Protein AF-G3IQ16-F1 (afdb_monomer_lite)

Sequence (68 aa):
MPADREYDWTEGIDEDMIVTQSQTNFICPITQLEMKKPVKNKVCGHTYEEDAIVRMIESKHKRKKKAW

InterPro domains:
  IPR004181 Zinc finger, MIZ-type [PF11789] (15-63)
  IPR004181 Zinc finger, MIZ-type [PS51044] (13-68)
  IPR004181 Zinc finger, MIZ-type [cd16651] (26-65)
  IPR013083 Zinc finger, RING/FYVE/PHD-type [G3DSA:3.30.40.10] (19-67)
  IPR026846 E3 SUMO-protein ligase Nse2 (Mms21) [PTHR21330] (13-62)

Foldseek 3Di:
DDDPDPPPPPVPDPDDDDDPDDPPPQAAPQPRDGAPAWDADPPPGDTHRPVRVVVVVVVVVVVVVVVD

Secondary structure (DSSP, 8-state):
--------S-TTSSS-----------B-TTT-SB-SSEEE-TTT--EEEHHHHHHHHHHHHHHHHH--

Organism: Cricetulus griseus (NCBI:txid10029)

pLDDT: mean 79.71, std 16.38, range [45.91, 96.25]

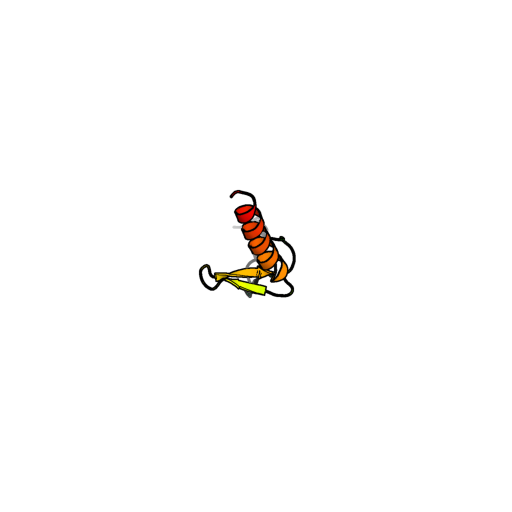Radius of gyration: 25.97 Å; chains: 1; bounding box: 34×20×88 Å

Structure (mmCIF, N/CA/C/O backbone):
data_AF-G3IQ16-F1
#
_entry.id   AF-G3IQ16-F1
#
loop_
_atom_site.group_PDB
_atom_site.id
_atom_site.type_symbol
_atom_site.label_atom_id
_atom_site.label_alt_id
_atom_site.label_comp_id
_atom_site.label_asym_id
_atom_site.label_entity_id
_atom_site.label_seq_id
_atom_site.pdbx_PDB_ins_code
_atom_site.Cartn_x
_atom_site.Cartn_y
_atom_site.Cartn_z
_atom_site.occupancy
_atom_site.B_iso_or_equiv
_atom_site.auth_seq_id
_atom_site.auth_comp_id
_atom_site.auth_asym_id
_atom_site.auth_atom_id
_atom_site.pdbx_PDB_model_num
ATOM 1 N N . MET A 1 1 ? 4.895 5.137 -67.875 1.00 46.94 1 MET A N 1
ATOM 2 C CA . MET A 1 1 ? 6.055 4.547 -67.169 1.00 46.94 1 MET A CA 1
ATOM 3 C C . MET A 1 1 ? 6.812 5.696 -66.513 1.00 46.94 1 MET A C 1
ATOM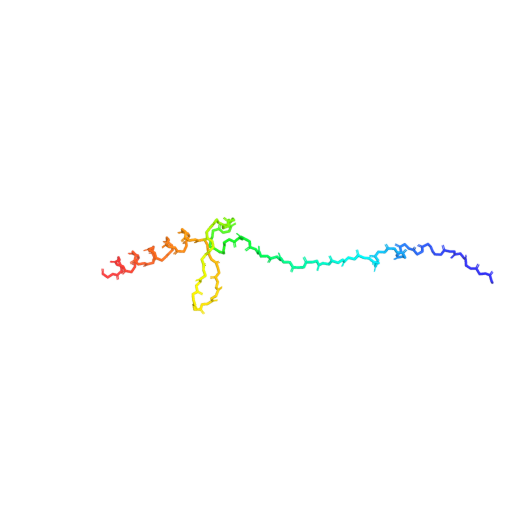 5 O O . MET A 1 1 ? 6.941 6.710 -67.183 1.00 46.94 1 MET A O 1
ATOM 9 N N . PRO A 1 2 ? 7.235 5.592 -65.246 1.00 45.91 2 PRO A N 1
ATOM 10 C CA . PRO A 1 2 ? 6.387 5.814 -64.068 1.00 45.91 2 PRO A CA 1
ATOM 11 C C . PRO A 1 2 ? 6.969 6.838 -63.063 1.00 45.91 2 PRO A C 1
ATOM 13 O O . PRO A 1 2 ? 8.137 7.197 -63.143 1.00 45.91 2 PRO A O 1
ATOM 16 N N . ALA A 1 3 ? 6.137 7.172 -62.070 1.00 49.25 3 ALA A N 1
ATOM 17 C CA . ALA A 1 3 ? 6.499 7.545 -60.700 1.00 49.25 3 ALA A CA 1
ATOM 18 C C . ALA A 1 3 ? 7.077 8.952 -60.453 1.00 49.25 3 ALA A C 1
ATOM 20 O O . ALA A 1 3 ? 8.246 9.115 -60.102 1.00 49.25 3 ALA A O 1
ATOM 21 N N . ASP A 1 4 ? 6.193 9.954 -60.481 1.00 52.56 4 ASP A N 1
ATOM 22 C CA . ASP A 1 4 ? 6.295 11.094 -59.569 1.00 52.56 4 ASP A CA 1
ATOM 23 C C . ASP A 1 4 ? 6.189 10.560 -58.135 1.00 52.56 4 ASP A C 1
ATOM 25 O O . ASP A 1 4 ? 5.136 10.177 -57.632 1.00 52.56 4 ASP A O 1
ATOM 29 N N . ARG A 1 5 ? 7.377 10.424 -57.564 1.00 59.69 5 ARG A N 1
ATOM 30 C CA . ARG A 1 5 ? 7.750 9.878 -56.268 1.00 59.69 5 ARG A CA 1
ATOM 31 C C . ARG A 1 5 ? 6.992 10.567 -55.132 1.00 59.69 5 ARG A C 1
ATOM 33 O O . ARG A 1 5 ? 7.401 11.629 -54.669 1.00 59.69 5 ARG A O 1
ATOM 40 N N . GLU A 1 6 ? 5.924 9.932 -54.660 1.00 57.91 6 GLU A N 1
ATOM 41 C CA . GLU A 1 6 ? 5.407 10.147 -53.311 1.00 57.91 6 GLU A CA 1
ATOM 42 C C . GLU A 1 6 ? 6.556 9.828 -52.347 1.00 57.91 6 GLU A C 1
ATOM 44 O O . GLU A 1 6 ? 7.065 8.708 -52.306 1.00 57.91 6 GLU A O 1
ATOM 49 N N . TYR A 1 7 ? 7.068 10.850 -51.663 1.00 55.12 7 TYR A N 1
ATOM 50 C CA . TYR A 1 7 ? 8.055 10.663 -50.610 1.00 55.12 7 TYR A CA 1
ATOM 51 C C . TYR A 1 7 ? 7.292 10.098 -49.413 1.00 55.12 7 TYR A C 1
ATOM 53 O O . TYR A 1 7 ? 6.738 10.854 -48.613 1.00 55.12 7 TYR A O 1
ATOM 61 N N . ASP A 1 8 ? 7.191 8.769 -49.381 1.00 57.56 8 ASP A N 1
ATOM 62 C CA . ASP A 1 8 ? 6.744 7.997 -48.230 1.00 57.56 8 ASP A CA 1
ATOM 63 C C . ASP A 1 8 ? 7.548 8.466 -47.011 1.00 57.56 8 ASP A C 1
ATOM 65 O O . ASP A 1 8 ? 8.760 8.280 -46.915 1.00 57.56 8 ASP A O 1
ATOM 69 N N . TRP A 1 9 ? 6.878 9.198 -46.125 1.00 55.88 9 TRP A N 1
ATOM 70 C CA . TRP A 1 9 ? 7.458 9.769 -44.910 1.00 55.88 9 TRP A CA 1
ATOM 71 C C . TRP A 1 9 ? 7.344 8.793 -43.729 1.00 55.88 9 TRP A C 1
ATOM 73 O O . TRP A 1 9 ? 7.365 9.217 -42.572 1.00 55.88 9 TRP A O 1
ATOM 83 N N . THR A 1 10 ? 7.183 7.496 -44.001 1.00 59.97 10 THR A N 1
ATOM 84 C CA . THR A 1 10 ? 6.824 6.493 -42.992 1.00 59.97 10 THR A CA 1
ATOM 85 C C . THR A 1 10 ? 7.699 5.240 -42.990 1.00 59.97 10 THR A C 1
ATOM 87 O O . THR A 1 10 ? 7.628 4.480 -42.029 1.00 59.97 10 THR A O 1
ATOM 90 N N . GLU A 1 11 ? 8.600 5.047 -43.955 1.00 58.47 11 GLU A N 1
ATOM 91 C CA . GLU A 1 11 ? 9.596 3.961 -43.933 1.00 58.47 11 GLU A CA 1
ATOM 92 C C . GLU A 1 11 ? 10.771 4.232 -42.966 1.00 58.47 11 GLU A C 1
ATOM 94 O O . GLU A 1 11 ? 11.924 4.381 -43.373 1.00 58.47 11 GLU A O 1
ATOM 99 N N . GLY A 1 12 ? 10.498 4.311 -41.660 1.00 56.41 12 GLY A N 1
ATOM 100 C CA . GLY A 1 12 ? 11.576 4.369 -40.663 1.00 56.41 12 GLY A CA 1
ATOM 101 C C . GLY A 1 12 ? 11.178 4.426 -39.190 1.00 56.41 12 GLY A C 1
ATOM 102 O O . GLY A 1 12 ? 12.033 4.755 -38.369 1.00 56.41 12 GLY A O 1
ATOM 103 N N . ILE A 1 13 ? 9.916 4.162 -38.826 1.00 60.16 13 ILE A N 1
ATOM 104 C CA . ILE A 1 13 ? 9.448 4.335 -37.438 1.00 60.16 13 ILE A CA 1
ATOM 105 C C . ILE A 1 13 ? 9.168 3.033 -36.668 1.00 60.16 13 ILE A C 1
ATOM 107 O O . ILE A 1 13 ? 8.833 3.101 -35.488 1.00 60.16 13 ILE A O 1
ATOM 111 N N . ASP A 1 14 ? 9.367 1.855 -37.269 1.00 64.31 14 ASP A N 1
ATOM 112 C CA . ASP A 1 14 ? 8.858 0.587 -36.710 1.00 64.31 14 ASP A CA 1
ATOM 113 C C . ASP A 1 14 ? 9.913 -0.494 -36.421 1.00 64.31 14 ASP A C 1
ATOM 115 O O . ASP A 1 14 ? 9.544 -1.653 -36.240 1.00 64.31 14 ASP A O 1
ATOM 119 N N . GLU A 1 15 ? 11.210 -0.175 -36.362 1.00 66.12 15 GLU A N 1
ATOM 120 C CA . GLU A 1 15 ? 12.214 -1.253 -36.293 1.00 66.12 15 GLU A CA 1
ATOM 121 C C . GLU A 1 15 ? 12.746 -1.611 -34.899 1.00 66.12 15 GLU A C 1
ATOM 123 O O . GLU A 1 15 ? 13.089 -2.770 -34.731 1.00 66.12 15 GLU A O 1
ATOM 128 N N . ASP A 1 16 ? 12.693 -0.770 -33.851 1.00 71.12 16 ASP A N 1
ATOM 129 C CA . ASP A 1 16 ? 13.083 -1.221 -32.494 1.00 71.12 16 ASP A CA 1
ATOM 130 C C . ASP A 1 16 ? 12.516 -0.354 -31.345 1.00 71.12 16 ASP A C 1
ATOM 132 O O . ASP A 1 16 ? 13.178 0.554 -30.837 1.00 71.12 16 ASP A O 1
ATOM 136 N N . MET A 1 17 ? 11.317 -0.671 -30.837 1.00 72.88 17 MET A N 1
ATOM 137 C CA . MET A 1 17 ? 10.873 -0.191 -29.516 1.00 72.88 17 MET A CA 1
ATOM 138 C C . MET A 1 17 ? 10.631 -1.366 -28.561 1.00 72.88 17 MET A C 1
ATOM 140 O O . MET A 1 17 ? 9.521 -1.881 -28.433 1.00 72.88 17 MET A O 1
ATOM 144 N N . ILE A 1 18 ? 11.673 -1.784 -27.839 1.00 75.12 18 ILE A N 1
ATOM 145 C CA . ILE A 1 18 ? 11.545 -2.773 -26.760 1.00 75.12 18 ILE A CA 1
ATOM 146 C C . ILE A 1 18 ? 11.055 -2.115 -25.462 1.00 75.12 18 ILE A C 1
ATOM 148 O O . ILE A 1 18 ? 11.820 -1.536 -24.691 1.00 75.12 18 ILE A O 1
ATOM 152 N N . VAL A 1 19 ? 9.755 -2.220 -25.179 1.00 74.38 19 VAL A N 1
ATOM 153 C CA . VAL A 1 19 ? 9.193 -1.790 -23.888 1.00 74.38 19 VAL A CA 1
ATOM 154 C C . VAL A 1 19 ? 9.528 -2.833 -22.818 1.00 74.38 19 VAL A C 1
ATOM 156 O O . VAL A 1 19 ? 8.836 -3.840 -22.671 1.00 74.38 19 VAL A O 1
ATOM 159 N N . THR A 1 20 ? 10.574 -2.599 -22.025 1.00 75.19 20 THR A N 1
ATOM 160 C CA . THR A 1 20 ? 10.836 -3.404 -20.823 1.00 75.19 20 THR A CA 1
ATOM 161 C C . THR A 1 20 ? 9.915 -2.934 -19.696 1.00 75.19 20 THR A C 1
ATOM 163 O O . THR A 1 20 ? 10.153 -1.898 -19.072 1.00 75.19 20 THR A O 1
ATOM 166 N N . GLN A 1 21 ? 8.824 -3.658 -19.436 1.00 69.06 21 GLN A N 1
ATOM 167 C CA . GLN A 1 21 ? 7.888 -3.289 -18.376 1.00 69.06 21 GLN A CA 1
ATOM 168 C C . GLN A 1 21 ? 8.332 -3.838 -17.014 1.00 69.06 21 GLN A C 1
ATOM 170 O O . GLN A 1 21 ? 8.143 -5.009 -16.701 1.00 69.06 21 GLN A O 1
ATOM 175 N N . SER A 1 22 ? 8.791 -2.940 -16.146 1.00 68.44 22 SER A N 1
ATOM 176 C CA . SER A 1 22 ? 8.615 -3.083 -14.699 1.00 68.44 22 SER A CA 1
ATOM 177 C C . SER A 1 22 ? 8.214 -1.731 -14.106 1.00 68.44 22 SER A C 1
ATOM 179 O O . SER A 1 22 ? 8.998 -1.068 -13.431 1.00 68.44 22 SER A O 1
ATOM 181 N N . GLN A 1 23 ? 6.988 -1.282 -14.394 1.00 62.22 23 GLN A N 1
ATOM 182 C CA . GLN A 1 23 ? 6.415 -0.100 -13.744 1.00 62.22 23 GLN A CA 1
ATOM 183 C C . GLN A 1 23 ? 5.833 -0.510 -12.390 1.00 62.22 23 GLN A C 1
ATOM 185 O O . GLN A 1 23 ? 4.633 -0.732 -12.240 1.00 62.22 23 GLN A O 1
ATOM 190 N N . THR A 1 24 ? 6.686 -0.648 -11.378 1.00 68.38 24 THR A N 1
ATOM 191 C CA . THR A 1 24 ? 6.204 -0.653 -9.997 1.00 68.38 24 THR A CA 1
ATOM 192 C C . THR A 1 24 ? 5.965 0.794 -9.601 1.00 68.38 24 THR A C 1
ATOM 194 O O . THR A 1 24 ? 6.900 1.512 -9.262 1.00 68.38 24 THR A O 1
ATOM 197 N N . ASN A 1 25 ? 4.715 1.247 -9.686 1.00 75.25 25 ASN A N 1
ATOM 198 C CA . ASN A 1 25 ? 4.348 2.578 -9.219 1.00 75.25 25 ASN A CA 1
ATOM 199 C C . ASN A 1 25 ? 4.645 2.680 -7.720 1.00 75.25 25 ASN A C 1
ATOM 201 O O . ASN A 1 25 ? 3.963 2.071 -6.895 1.00 75.25 25 ASN A O 1
ATOM 205 N N . PHE A 1 26 ? 5.652 3.477 -7.370 1.00 86.00 26 PHE A N 1
ATOM 206 C CA . PHE A 1 26 ? 6.005 3.780 -5.985 1.00 86.00 26 PHE A CA 1
ATOM 207 C C . PHE A 1 26 ? 5.084 4.842 -5.376 1.00 86.00 26 PHE A C 1
ATOM 209 O O . PHE A 1 26 ? 5.378 5.365 -4.316 1.00 86.00 26 PHE A O 1
ATOM 216 N N . ILE A 1 27 ? 3.953 5.162 -6.005 1.00 93.88 27 ILE A N 1
ATOM 217 C CA . ILE A 1 27 ? 3.025 6.186 -5.525 1.00 93.88 27 ILE A CA 1
ATOM 218 C C . ILE A 1 27 ? 1.977 5.562 -4.600 1.00 93.88 27 ILE A C 1
ATOM 220 O O . ILE A 1 27 ? 1.271 4.625 -4.972 1.00 93.88 27 ILE A O 1
ATOM 224 N N . CYS A 1 28 ? 1.850 6.100 -3.389 1.00 93.25 28 CYS A N 1
ATOM 225 C CA . CYS A 1 28 ? 0.855 5.670 -2.415 1.00 93.25 28 CYS A CA 1
ATOM 226 C C . CYS A 1 28 ? -0.556 6.097 -2.863 1.00 93.25 28 CYS A C 1
ATOM 228 O O . CYS A 1 28 ? -0.780 7.289 -3.077 1.00 93.25 28 CYS A O 1
ATOM 230 N N . PRO A 1 29 ? -1.559 5.201 -2.903 1.00 92.69 29 PRO A N 1
ATOM 231 C CA . PRO A 1 29 ? -2.920 5.555 -3.319 1.00 92.69 29 PRO A CA 1
ATOM 232 C C . PRO A 1 29 ? -3.683 6.424 -2.298 1.00 92.69 29 PRO A C 1
ATOM 234 O O . PRO A 1 29 ? -4.763 6.914 -2.611 1.00 92.69 29 PRO A O 1
ATOM 237 N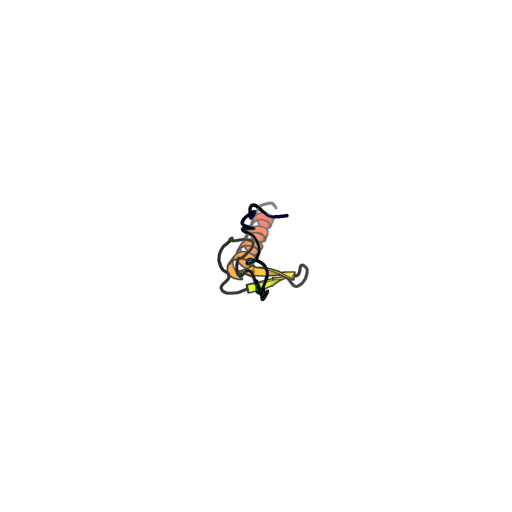 N . ILE A 1 30 ? -3.158 6.609 -1.077 1.00 93.81 30 ILE A N 1
ATOM 238 C CA . ILE A 1 30 ? -3.774 7.454 -0.033 1.00 93.81 30 ILE A CA 1
ATOM 239 C C . ILE A 1 30 ? -3.205 8.874 -0.070 1.00 93.81 30 ILE A C 1
ATOM 241 O O . ILE A 1 30 ? -3.956 9.839 0.014 1.00 93.81 30 ILE A O 1
ATOM 245 N N . THR A 1 31 ? -1.879 9.003 -0.147 1.00 94.06 31 THR A N 1
ATOM 246 C CA . THR A 1 31 ? -1.194 10.304 -0.075 1.00 94.06 31 THR A CA 1
ATOM 247 C C . THR A 1 31 ? -0.827 10.861 -1.442 1.00 94.06 31 THR A C 1
ATOM 249 O O . THR A 1 31 ? -0.493 12.035 -1.523 1.00 94.06 31 THR A O 1
ATOM 252 N N . GLN A 1 32 ? -0.871 10.039 -2.497 1.00 93.44 32 GLN A N 1
ATOM 253 C CA . GLN A 1 32 ? -0.417 10.377 -3.852 1.00 93.44 32 GLN A CA 1
ATOM 254 C C . GLN A 1 32 ? 1.053 10.831 -3.908 1.00 93.44 32 GLN A C 1
ATOM 256 O O . GLN A 1 32 ? 1.473 11.497 -4.848 1.00 93.44 32 GLN A O 1
ATOM 261 N N . LEU A 1 33 ? 1.839 10.447 -2.899 1.00 92.69 33 LEU A N 1
ATOM 262 C CA . LEU A 1 33 ? 3.271 10.708 -2.788 1.00 92.69 33 LEU A CA 1
ATOM 263 C C . LEU A 1 33 ? 4.061 9.415 -2.977 1.00 92.69 33 LEU A C 1
ATOM 265 O O . LEU A 1 33 ? 3.518 8.319 -2.823 1.00 92.69 33 LEU A O 1
ATOM 269 N N . GLU A 1 34 ? 5.351 9.556 -3.257 1.00 93.12 34 GLU A N 1
ATOM 270 C CA . GLU A 1 34 ? 6.279 8.431 -3.289 1.00 93.12 34 GLU A CA 1
ATOM 271 C C . GLU A 1 34 ? 6.340 7.716 -1.927 1.00 93.12 34 GLU A C 1
ATOM 273 O O . GLU A 1 34 ? 6.473 8.341 -0.870 1.00 93.12 34 GLU A O 1
ATOM 278 N N . MET A 1 35 ? 6.211 6.392 -1.967 1.00 94.19 35 MET A N 1
ATOM 279 C CA . MET A 1 35 ? 6.271 5.488 -0.831 1.00 94.19 35 MET A CA 1
ATOM 280 C C . MET A 1 35 ? 7.726 5.253 -0.436 1.00 94.19 35 MET A C 1
ATOM 282 O O . MET A 1 35 ? 8.538 4.829 -1.255 1.00 94.19 35 MET A O 1
ATOM 286 N N . LYS A 1 36 ? 8.037 5.444 0.844 1.00 93.56 36 LYS A N 1
ATOM 287 C CA . LYS A 1 36 ? 9.328 5.090 1.448 1.00 93.56 36 LYS A CA 1
ATOM 288 C C . LYS A 1 36 ? 9.270 3.722 2.119 1.00 93.56 36 LYS A C 1
ATOM 290 O O . LYS A 1 36 ? 10.272 3.011 2.154 1.00 93.56 36 LYS A O 1
ATOM 295 N N . LYS A 1 37 ? 8.103 3.354 2.655 1.00 94.75 37 LYS A N 1
ATOM 296 C CA . LYS A 1 37 ? 7.857 2.085 3.349 1.00 94.75 37 LYS A CA 1
ATOM 297 C C . LYS A 1 37 ? 6.570 1.437 2.830 1.00 94.75 37 LYS A C 1
ATOM 299 O O . LYS A 1 37 ? 5.519 1.564 3.466 1.00 94.75 37 LYS A O 1
ATOM 304 N N . PRO A 1 38 ? 6.631 0.749 1.675 1.00 94.38 38 PRO A N 1
ATOM 305 C CA . PRO A 1 38 ? 5.471 0.077 1.107 1.00 94.38 38 PRO A CA 1
ATOM 306 C C . PRO A 1 38 ? 5.035 -1.114 1.975 1.00 94.38 38 PRO A C 1
ATOM 308 O O . PRO A 1 38 ? 5.793 -2.060 2.187 1.00 94.38 38 PRO A O 1
ATOM 311 N N . VAL A 1 39 ? 3.782 -1.103 2.431 1.00 95.00 39 VAL A N 1
ATOM 312 C CA . VAL A 1 39 ? 3.138 -2.206 3.162 1.00 95.00 39 VAL A CA 1
ATOM 313 C C . VAL A 1 39 ? 1.930 -2.727 2.391 1.00 95.00 39 VAL A C 1
ATOM 315 O O . VAL A 1 39 ? 1.147 -1.951 1.847 1.00 95.00 39 VAL A O 1
ATOM 318 N N . LYS A 1 40 ? 1.759 -4.052 2.344 1.00 95.12 40 LYS A N 1
ATOM 319 C CA . LYS A 1 40 ? 0.673 -4.709 1.604 1.00 95.12 40 LYS A CA 1
ATOM 320 C C . LYS A 1 40 ? -0.449 -5.151 2.540 1.00 95.12 40 LYS A C 1
ATOM 322 O O . LYS A 1 40 ? -0.206 -5.855 3.521 1.00 95.12 40 LYS A O 1
ATOM 327 N N . ASN A 1 41 ? -1.693 -4.811 2.206 1.00 94.38 41 ASN A N 1
ATOM 328 C CA . ASN A 1 41 ? -2.847 -5.395 2.885 1.00 94.38 41 ASN A CA 1
ATOM 329 C C . ASN A 1 41 ? -2.989 -6.878 2.503 1.00 94.38 41 ASN A C 1
ATOM 331 O O . ASN A 1 41 ? -3.112 -7.212 1.326 1.00 94.38 41 ASN A O 1
ATOM 335 N N . LYS A 1 42 ? -3.032 -7.761 3.507 1.00 94.31 42 LYS A N 1
ATOM 336 C CA . LYS A 1 42 ? -3.153 -9.216 3.329 1.00 94.31 42 LYS A CA 1
ATOM 337 C C . LYS A 1 42 ? -4.443 -9.652 2.626 1.00 94.31 42 LYS A C 1
ATOM 339 O O . LYS A 1 42 ? -4.454 -10.718 2.028 1.00 94.31 42 LYS A O 1
ATOM 344 N N . VAL A 1 43 ? -5.513 -8.860 2.713 1.00 95.44 43 VAL A N 1
ATOM 345 C CA . VAL A 1 43 ? -6.831 -9.224 2.166 1.00 95.44 43 VAL A CA 1
ATOM 346 C C . VAL A 1 43 ? -7.005 -8.731 0.730 1.00 95.44 43 VAL A C 1
ATOM 348 O O . VAL A 1 43 ? -7.345 -9.515 -0.143 1.00 95.44 43 VAL A O 1
ATOM 351 N N . CYS A 1 44 ? -6.776 -7.440 0.469 1.00 92.25 44 CYS A N 1
ATOM 352 C CA . CYS A 1 44 ? -7.032 -6.842 -0.849 1.00 92.25 44 CYS A CA 1
ATOM 353 C C . CYS A 1 44 ? -5.778 -6.641 -1.712 1.00 92.25 44 CYS A C 1
ATOM 355 O O . CYS A 1 44 ? -5.894 -6.195 -2.846 1.00 92.25 44 CYS A O 1
ATOM 357 N N . GLY A 1 45 ? -4.579 -6.936 -1.198 1.00 92.25 45 GLY A N 1
ATOM 358 C CA . GLY A 1 45 ? -3.334 -6.903 -1.971 1.00 92.25 45 GLY A CA 1
ATOM 359 C C . GLY A 1 45 ? -2.797 -5.511 -2.321 1.00 92.25 45 GLY A C 1
ATOM 360 O O . GLY A 1 45 ? -1.706 -5.422 -2.881 1.00 92.25 45 GLY A O 1
ATOM 361 N N . HIS A 1 46 ? -3.509 -4.438 -1.968 1.00 92.88 46 HIS A N 1
ATOM 362 C CA . HIS A 1 46 ? -3.054 -3.067 -2.186 1.00 92.88 46 HIS A CA 1
ATOM 363 C C . HIS A 1 46 ? -1.830 -2.726 -1.335 1.00 92.88 46 HIS A C 1
ATOM 365 O O . HIS A 1 46 ? -1.744 -3.114 -0.164 1.00 92.88 46 HIS A O 1
ATOM 371 N N . THR A 1 47 ? -0.925 -1.955 -1.933 1.00 94.69 47 THR A N 1
ATOM 372 C CA . THR A 1 47 ? 0.273 -1.423 -1.285 1.00 94.69 47 THR A CA 1
ATOM 373 C C . THR A 1 47 ? 0.047 0.034 -0.893 1.00 94.69 47 THR A C 1
ATOM 375 O O . THR A 1 47 ? -0.493 0.816 -1.674 1.00 94.69 47 THR A O 1
ATOM 378 N N . TYR A 1 48 ? 0.461 0.394 0.316 1.00 95.31 48 TYR A N 1
ATOM 379 C CA . TYR A 1 48 ? 0.330 1.733 0.884 1.00 95.31 48 TYR A CA 1
ATOM 380 C C . TYR A 1 48 ? 1.642 2.163 1.532 1.00 95.31 48 TYR A C 1
ATOM 382 O O . TYR A 1 48 ? 2.453 1.318 1.897 1.00 95.31 48 TYR A O 1
ATOM 390 N N . GLU A 1 49 ? 1.809 3.461 1.763 1.00 96.25 49 GLU A N 1
ATOM 391 C CA . GLU A 1 49 ? 2.811 3.947 2.712 1.00 96.25 49 GLU A CA 1
ATOM 392 C C . GLU A 1 49 ? 2.402 3.572 4.147 1.00 96.25 49 GLU A C 1
ATOM 394 O O . GLU A 1 49 ? 1.253 3.806 4.541 1.00 96.25 49 GLU A O 1
ATOM 399 N N . GLU A 1 50 ? 3.337 3.027 4.931 1.00 95.56 50 GLU A N 1
ATOM 400 C CA . GLU A 1 50 ? 3.132 2.598 6.326 1.00 95.56 50 GLU A CA 1
ATOM 401 C C . GLU A 1 50 ? 2.459 3.679 7.191 1.00 95.56 50 GLU A C 1
ATOM 403 O O . GLU A 1 50 ? 1.401 3.438 7.778 1.00 95.56 50 GLU A O 1
ATOM 408 N N . ASP A 1 51 ? 3.017 4.894 7.220 1.00 96.12 51 ASP A N 1
ATOM 409 C CA . ASP A 1 51 ? 2.485 6.001 8.029 1.00 96.12 51 ASP A CA 1
ATOM 410 C C . ASP A 1 51 ? 1.062 6.392 7.596 1.00 96.12 51 ASP A C 1
ATOM 412 O O . ASP A 1 51 ? 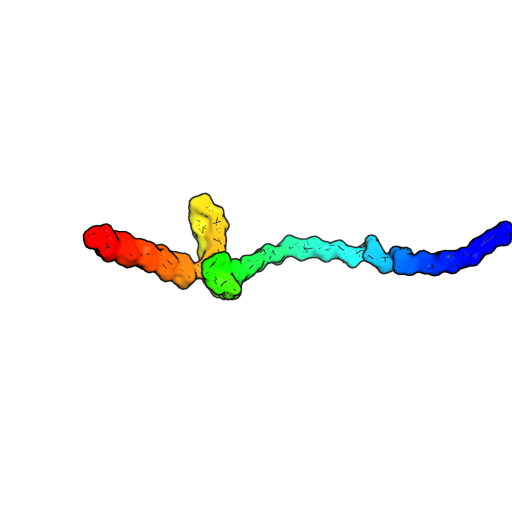0.177 6.622 8.425 1.00 96.12 51 ASP A O 1
ATOM 416 N N . ALA A 1 52 ? 0.807 6.397 6.285 1.00 95.81 52 ALA A N 1
ATOM 417 C CA . ALA A 1 52 ? -0.484 6.781 5.730 1.00 95.81 52 ALA A CA 1
ATOM 418 C C . ALA A 1 52 ? -1.599 5.812 6.146 1.00 95.81 52 ALA A C 1
ATOM 420 O O . ALA A 1 52 ? -2.666 6.248 6.595 1.00 95.81 52 ALA A O 1
ATOM 421 N N . ILE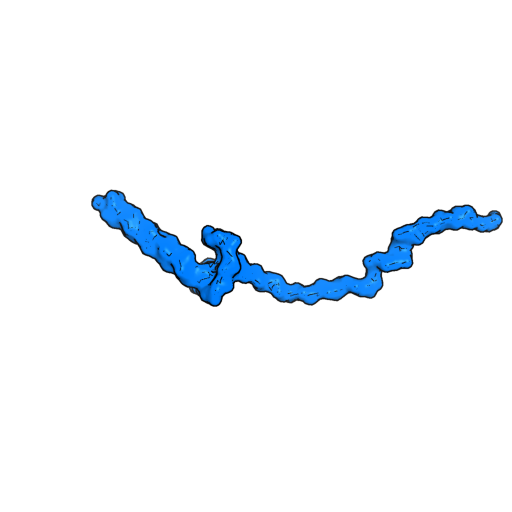 A 1 53 ? -1.362 4.499 6.026 1.00 95.94 53 ILE A N 1
ATOM 422 C CA . ILE A 1 53 ? -2.377 3.497 6.372 1.00 95.94 53 ILE A CA 1
ATOM 423 C C . ILE A 1 53 ? -2.608 3.424 7.886 1.00 95.94 53 ILE A C 1
ATOM 425 O O . ILE A 1 53 ? -3.764 3.360 8.314 1.00 95.94 53 ILE A O 1
ATOM 429 N N . VAL A 1 54 ? -1.552 3.518 8.704 1.00 95.69 54 VAL A N 1
ATOM 430 C CA . VAL A 1 54 ? -1.669 3.524 10.173 1.00 95.69 54 VAL A CA 1
ATOM 431 C C . VAL A 1 54 ? -2.525 4.706 10.632 1.00 95.69 54 VAL A C 1
ATOM 433 O O . VAL A 1 54 ? -3.541 4.510 11.307 1.00 95.69 54 VAL A O 1
ATOM 436 N N . ARG A 1 55 ? -2.217 5.920 10.163 1.00 95.56 55 ARG A N 1
ATOM 437 C CA . ARG A 1 55 ? -2.977 7.134 10.509 1.00 95.56 55 ARG A CA 1
ATOM 438 C C . ARG A 1 55 ? -4.436 7.063 10.062 1.00 95.56 55 ARG A C 1
ATOM 440 O O . ARG A 1 55 ? -5.331 7.522 10.784 1.00 95.56 55 ARG A O 1
ATOM 447 N N . MET A 1 56 ? -4.702 6.481 8.890 1.00 93.62 56 MET A N 1
ATOM 448 C CA . MET A 1 56 ? -6.063 6.283 8.380 1.00 93.62 56 MET A CA 1
ATOM 449 C C . MET A 1 56 ? -6.867 5.323 9.272 1.00 93.62 56 MET A C 1
ATOM 451 O O . MET A 1 56 ? -8.034 5.599 9.583 1.00 93.62 56 MET A O 1
ATOM 455 N N . ILE A 1 57 ? -6.249 4.225 9.721 1.00 93.81 57 ILE A N 1
ATOM 456 C CA . ILE A 1 57 ? -6.862 3.244 10.627 1.00 93.81 57 ILE A CA 1
ATOM 457 C C . ILE A 1 57 ? -7.148 3.882 11.991 1.00 93.81 57 ILE A C 1
ATOM 459 O O . ILE A 1 57 ? -8.280 3.799 12.480 1.00 93.81 57 ILE A O 1
ATOM 463 N N . GLU A 1 58 ? -6.174 4.556 12.600 1.00 93.94 58 GLU A N 1
ATOM 464 C CA . GLU A 1 58 ? -6.348 5.213 13.902 1.00 93.94 58 GLU A CA 1
ATOM 465 C C . GLU A 1 58 ? -7.451 6.281 13.873 1.00 93.94 58 GLU A C 1
ATOM 467 O O . GLU A 1 58 ? -8.285 6.359 14.782 1.00 93.94 58 GLU A O 1
ATOM 472 N N . SER A 1 59 ? -7.514 7.071 12.798 1.00 91.38 59 SER A N 1
ATOM 473 C CA . SER A 1 59 ? -8.543 8.101 12.616 1.00 91.38 59 SER 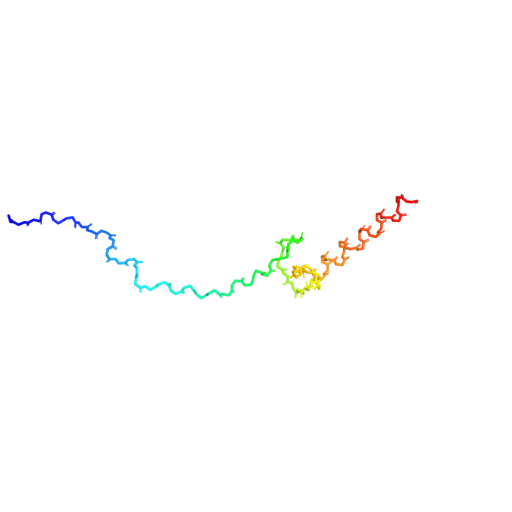A CA 1
ATOM 474 C C . SER A 1 59 ? -9.953 7.507 12.565 1.00 91.38 59 SER A C 1
ATOM 476 O O . SER A 1 59 ? -10.881 8.066 13.159 1.00 91.38 59 SER A O 1
ATOM 478 N N . LYS A 1 60 ? -10.132 6.349 11.912 1.00 89.75 60 LYS A N 1
ATOM 479 C CA . LYS A 1 60 ? -11.417 5.627 11.898 1.00 89.75 60 LYS A CA 1
ATOM 480 C C . LYS A 1 60 ? -11.804 5.133 13.297 1.00 89.75 60 LYS A C 1
ATOM 482 O O . LYS A 1 60 ? -12.954 5.309 13.699 1.00 89.75 60 LYS A O 1
ATOM 487 N N . HIS A 1 61 ? -10.854 4.595 14.064 1.00 87.50 61 HIS A N 1
ATOM 488 C CA . HIS A 1 61 ? -11.100 4.149 15.441 1.00 87.50 61 HIS A CA 1
ATOM 489 C C . HIS A 1 61 ? -11.504 5.304 16.366 1.00 87.50 61 HIS A C 1
ATOM 491 O O . HIS A 1 61 ? -12.451 5.165 17.142 1.00 87.50 61 HIS A O 1
ATOM 497 N N . LYS A 1 62 ? -10.842 6.466 16.260 1.00 83.56 62 LYS A N 1
ATOM 498 C CA . LYS A 1 62 ? -11.197 7.663 17.046 1.00 83.56 62 LYS A CA 1
ATOM 499 C C . LYS A 1 62 ? -12.607 8.167 16.730 1.00 83.56 62 LYS A C 1
ATOM 501 O O . LYS A 1 62 ? -13.334 8.521 17.653 1.00 83.56 62 LYS A O 1
ATOM 506 N N . ARG A 1 63 ? -13.013 8.171 15.454 1.00 82.62 63 ARG A N 1
ATOM 507 C CA . ARG A 1 63 ? -14.373 8.576 15.046 1.00 82.62 63 ARG A CA 1
ATOM 508 C C . ARG A 1 63 ? -15.444 7.640 15.609 1.00 82.62 63 ARG A C 1
ATOM 510 O O . ARG A 1 63 ? -16.452 8.126 16.104 1.00 82.62 63 ARG A O 1
ATOM 517 N N . LYS A 1 64 ? -15.196 6.324 15.621 1.00 76.81 64 LYS A N 1
ATOM 518 C CA . LYS A 1 64 ? -16.126 5.338 16.201 1.00 76.81 64 LYS A CA 1
ATOM 519 C C . LYS A 1 64 ? -16.353 5.551 17.705 1.00 76.81 64 LYS A C 1
ATOM 521 O O . LYS A 1 64 ? -17.471 5.385 18.165 1.00 76.81 64 LYS A O 1
ATOM 526 N N . LYS A 1 65 ? -15.324 5.963 18.458 1.00 70.81 65 LYS A N 1
ATOM 527 C CA . LYS A 1 65 ? -15.433 6.241 19.905 1.00 70.81 65 LYS A CA 1
ATOM 528 C C . LYS A 1 65 ? -16.185 7.530 20.254 1.00 70.81 65 LYS A C 1
ATOM 530 O O . LYS A 1 65 ? -16.597 7.671 21.391 1.00 70.81 65 LYS A O 1
ATOM 535 N N . LYS A 1 66 ? -16.309 8.480 19.320 1.00 65.44 66 LYS A N 1
ATOM 536 C CA . LYS A 1 66 ? -17.044 9.742 19.535 1.00 65.44 66 LYS A CA 1
ATOM 537 C C . LYS A 1 66 ? -18.517 9.674 19.124 1.00 65.44 66 LYS A C 1
ATOM 539 O O . LYS A 1 66 ? -19.248 10.620 19.373 1.00 65.44 66 LYS A O 1
ATOM 544 N N . ALA A 1 67 ? -18.913 8.606 18.436 1.00 60.62 67 ALA A N 1
ATOM 545 C CA . ALA A 1 67 ? -20.275 8.386 17.957 1.00 60.62 67 ALA A CA 1
ATOM 546 C C . ALA A 1 67 ? -21.082 7.437 18.868 1.00 60.62 67 ALA A C 1
ATOM 548 O O . ALA A 1 67 ? -22.157 6.999 18.468 1.00 60.62 67 ALA A O 1
ATOM 549 N N . TRP A 1 68 ? -20.544 7.100 20.046 1.00 49.97 68 TRP A N 1
ATOM 550 C CA . TRP A 1 68 ? -21.186 6.320 21.102 1.00 49.97 68 TRP A CA 1
ATOM 551 C C . TRP A 1 68 ? -21.240 7.155 22.376 1.00 49.97 68 TRP A C 1
ATOM 553 O O . TRP A 1 68 ? -20.209 7.808 22.664 1.00 49.97 68 TRP A O 1
#